Protein AF-A0AAV9E358-F1 (afdb_monomer)

Structure (mmCIF, N/CA/C/O backbone):
data_AF-A0AAV9E358-F1
#
_entry.id   AF-A0AAV9E358-F1
#
loop_
_atom_site.group_PDB
_atom_site.id
_atom_site.type_symbol
_atom_site.label_atom_id
_atom_site.label_alt_id
_atom_site.label_comp_id
_atom_site.label_asym_id
_atom_site.label_entity_id
_atom_site.label_seq_id
_atom_site.pdbx_PDB_ins_code
_atom_site.Cartn_x
_atom_site.Cartn_y
_atom_site.Cartn_z
_atom_site.occupancy
_atom_site.B_iso_or_equiv
_atom_site.auth_seq_id
_atom_site.auth_comp_id
_atom_site.auth_asym_id
_atom_site.auth_atom_id
_atom_site.pdbx_PDB_model_num
ATOM 1 N N . MET A 1 1 ? -5.699 19.821 3.087 1.00 72.62 1 MET A N 1
ATOM 2 C CA . MET A 1 1 ? -7.043 19.218 2.924 1.00 72.62 1 MET A CA 1
ATOM 3 C C . MET A 1 1 ? -7.556 18.844 4.309 1.00 72.62 1 MET A C 1
ATOM 5 O O . MET A 1 1 ? -6.777 18.265 5.050 1.00 72.62 1 MET A O 1
ATOM 9 N N . LYS A 1 2 ? -8.796 19.195 4.679 1.00 81.06 2 LYS A N 1
ATOM 10 C CA . LYS A 1 2 ? -9.421 18.759 5.945 1.00 81.06 2 LYS A CA 1
ATOM 11 C C . LYS A 1 2 ? -10.565 17.791 5.646 1.00 81.06 2 LYS A C 1
ATOM 13 O O . LYS A 1 2 ? -11.365 18.058 4.748 1.00 81.06 2 LYS A O 1
ATOM 18 N N . ILE A 1 3 ? -10.646 16.688 6.383 1.00 85.06 3 ILE A N 1
ATOM 19 C CA . ILE A 1 3 ? -11.667 15.649 6.197 1.00 85.06 3 ILE A CA 1
ATOM 20 C C . ILE A 1 3 ? -12.899 16.015 7.028 1.00 85.06 3 ILE A C 1
ATOM 22 O O . ILE A 1 3 ? -12.817 16.168 8.241 1.00 85.06 3 ILE A O 1
ATOM 26 N N . LYS A 1 4 ? -14.061 16.181 6.388 1.00 86.94 4 LYS A N 1
ATOM 27 C CA . LYS A 1 4 ? -15.290 16.610 7.086 1.00 86.94 4 LYS A CA 1
ATOM 28 C C . LYS A 1 4 ? -15.835 15.547 8.042 1.00 86.94 4 LYS A C 1
ATOM 30 O O . LYS A 1 4 ? -16.234 15.874 9.155 1.00 86.94 4 LYS A O 1
ATOM 35 N N . LYS A 1 5 ? -15.864 14.291 7.597 1.00 85.81 5 LYS A N 1
ATOM 36 C CA . LYS A 1 5 ? -16.322 13.132 8.367 1.00 85.81 5 LYS A CA 1
ATOM 37 C C . LYS A 1 5 ? -15.406 11.943 8.049 1.00 85.81 5 LYS A C 1
ATOM 39 O O . LYS A 1 5 ? -15.194 11.694 6.861 1.00 85.81 5 LYS A O 1
ATOM 44 N N . PRO A 1 6 ? -14.869 11.239 9.056 1.00 86.31 6 PRO A N 1
ATOM 45 C CA . PRO A 1 6 ? -14.093 10.023 8.831 1.00 86.31 6 PRO A CA 1
ATOM 46 C C . PRO A 1 6 ? -14.996 8.901 8.275 1.00 86.31 6 PRO A C 1
ATOM 48 O O . PRO A 1 6 ? -16.120 8.736 8.765 1.00 86.31 6 PRO A O 1
ATOM 51 N N . PRO A 1 7 ? -14.572 8.167 7.232 1.00 90.44 7 PRO A N 1
ATOM 52 C CA . PRO A 1 7 ? -15.297 6.992 6.750 1.00 90.44 7 PRO A CA 1
ATOM 53 C C . PRO A 1 7 ? -15.127 5.793 7.698 1.00 90.44 7 PRO A C 1
ATOM 55 O O . PRO A 1 7 ? -14.148 5.716 8.428 1.00 90.44 7 PRO A O 1
ATOM 58 N N . HIS A 1 8 ? -16.050 4.825 7.657 1.00 90.44 8 HIS A N 1
ATOM 59 C CA . HIS A 1 8 ? -15.874 3.558 8.384 1.00 90.44 8 HIS A CA 1
ATOM 60 C C . HIS A 1 8 ? -14.736 2.729 7.775 1.00 90.44 8 HIS A C 1
ATOM 62 O O . HIS A 1 8 ? -13.903 2.201 8.505 1.00 90.44 8 HIS A O 1
ATOM 68 N N . ILE A 1 9 ? -14.685 2.647 6.444 1.00 92.75 9 ILE A N 1
ATOM 69 C CA . ILE A 1 9 ? -13.584 2.028 5.709 1.00 92.75 9 ILE A CA 1
ATOM 70 C C . ILE A 1 9 ? -12.806 3.135 5.009 1.00 92.75 9 ILE A C 1
ATOM 72 O O . ILE A 1 9 ? -13.326 3.823 4.127 1.00 92.75 9 ILE A O 1
ATOM 76 N N . LEU A 1 10 ? -11.557 3.322 5.416 1.00 93.00 10 LEU A N 1
ATOM 77 C CA . LEU A 1 10 ? -10.622 4.219 4.764 1.00 93.00 10 LEU A CA 1
ATOM 78 C C . LEU A 1 10 ? -9.888 3.455 3.660 1.00 93.00 10 LEU A C 1
ATOM 80 O O . LEU A 1 10 ? -9.158 2.502 3.923 1.00 93.00 10 LEU A O 1
ATOM 84 N N . VAL A 1 11 ? -10.073 3.909 2.421 1.00 95.38 11 VAL A N 1
ATOM 85 C CA . VAL A 1 11 ? -9.373 3.383 1.246 1.00 95.38 11 VAL A CA 1
ATOM 86 C C . VAL A 1 11 ? -8.270 4.359 0.855 1.00 95.38 11 VAL A C 1
ATOM 88 O O . VAL A 1 11 ? -8.541 5.525 0.561 1.00 95.38 11 VAL A O 1
ATOM 91 N N . ILE A 1 12 ? -7.023 3.892 0.843 1.00 94.62 12 ILE A N 1
ATOM 92 C CA . ILE A 1 12 ? -5.855 4.692 0.463 1.00 94.62 12 ILE A CA 1
ATOM 93 C C . ILE A 1 12 ? -5.314 4.164 -0.860 1.00 94.62 12 ILE A C 1
ATOM 95 O O . ILE A 1 12 ? -4.813 3.043 -0.946 1.00 94.62 12 ILE A O 1
ATOM 99 N N . HIS A 1 13 ? -5.389 5.000 -1.894 1.00 95.69 13 HIS A N 1
ATOM 100 C CA . HIS A 1 13 ? -4.805 4.719 -3.200 1.00 95.69 13 HIS A CA 1
ATOM 101 C C . HIS A 1 13 ? -3.395 5.300 -3.294 1.00 95.69 13 HIS A C 1
ATOM 103 O O . HIS A 1 13 ? -3.200 6.516 -3.228 1.00 95.69 13 HIS A O 1
ATOM 109 N N . LEU A 1 14 ? -2.401 4.435 -3.480 1.00 94.31 14 LEU A N 1
ATOM 110 C CA . LEU A 1 14 ? -1.025 4.858 -3.699 1.00 94.31 14 LEU A CA 1
ATOM 111 C C . LEU A 1 14 ? -0.823 5.157 -5.187 1.00 94.31 14 LEU A C 1
ATOM 113 O O . LEU A 1 14 ? -0.820 4.254 -6.027 1.00 94.31 14 LEU A O 1
ATOM 117 N N . LYS A 1 15 ? -0.615 6.436 -5.532 1.00 93.69 15 LYS A N 1
ATOM 118 C CA . LYS A 1 15 ? -0.380 6.874 -6.918 1.00 93.69 15 LYS A CA 1
ATOM 119 C C . LYS A 1 15 ? 1.003 6.432 -7.411 1.00 93.69 15 LYS A C 1
ATOM 121 O O . LYS A 1 15 ? 1.944 7.217 -7.482 1.00 93.69 15 LYS A O 1
ATOM 126 N N . ARG A 1 16 ? 1.116 5.156 -7.778 1.00 92.00 16 ARG A N 1
ATOM 127 C CA . ARG A 1 16 ? 2.359 4.500 -8.212 1.00 92.00 16 ARG A CA 1
ATOM 128 C C . ARG A 1 16 ? 2.597 4.535 -9.721 1.00 92.00 16 ARG A C 1
ATOM 130 O O . ARG A 1 16 ? 3.325 3.703 -10.243 1.00 92.00 16 ARG A O 1
ATOM 137 N N . PHE A 1 17 ? 2.017 5.491 -10.435 1.00 92.62 17 PHE A N 1
ATOM 138 C CA . PHE A 1 17 ? 2.265 5.672 -11.863 1.00 92.62 17 PHE A CA 1
ATOM 139 C C . PHE A 1 17 ? 2.590 7.130 -12.140 1.00 92.62 17 PHE A C 1
ATOM 141 O O . PHE A 1 17 ? 1.895 8.037 -11.672 1.00 92.62 17 PHE A O 1
ATOM 148 N N . LYS A 1 18 ? 3.651 7.351 -12.913 1.00 94.06 18 LYS A N 1
ATOM 149 C CA . LYS A 1 18 ? 4.069 8.678 -13.356 1.00 94.06 18 LYS A CA 1
ATOM 150 C C . LYS A 1 18 ? 4.443 8.621 -14.827 1.00 94.06 18 LYS A C 1
ATOM 152 O O . LYS A 1 18 ? 5.095 7.676 -15.265 1.00 94.06 18 LYS A O 1
ATOM 157 N N . TYR A 1 19 ? 4.022 9.630 -15.577 1.00 95.06 19 TYR A N 1
ATOM 158 C CA . TYR A 1 19 ? 4.478 9.816 -16.945 1.00 95.06 19 TYR A CA 1
ATOM 159 C C . TYR A 1 19 ? 5.921 10.329 -16.935 1.00 95.06 19 TYR A C 1
ATOM 161 O O . TYR A 1 19 ? 6.229 11.284 -16.220 1.00 95.06 19 TYR A O 1
ATOM 169 N N . ILE A 1 20 ? 6.807 9.673 -17.681 1.00 93.94 20 ILE A N 1
ATOM 170 C CA . ILE A 1 20 ? 8.209 10.063 -17.827 1.00 93.94 20 ILE A CA 1
ATOM 171 C C . ILE A 1 20 ? 8.374 10.652 -19.222 1.00 93.94 20 ILE A C 1
ATOM 173 O O . ILE A 1 20 ? 8.443 9.911 -20.202 1.00 93.94 20 ILE A O 1
ATOM 177 N N . GLU A 1 21 ? 8.434 11.980 -19.303 1.00 96.12 21 GLU A N 1
ATOM 178 C CA . GLU A 1 21 ? 8.476 12.710 -20.576 1.00 96.12 21 GLU A CA 1
ATOM 179 C C . GLU A 1 21 ? 9.668 12.299 -21.443 1.00 96.12 21 GLU A C 1
ATOM 181 O O . GLU A 1 21 ? 9.486 12.016 -22.623 1.00 96.12 21 GLU A O 1
ATOM 186 N N . GLN A 1 22 ? 10.860 12.144 -20.851 1.00 96.12 22 GLN A N 1
ATOM 187 C CA . GLN A 1 22 ? 12.074 11.743 -21.581 1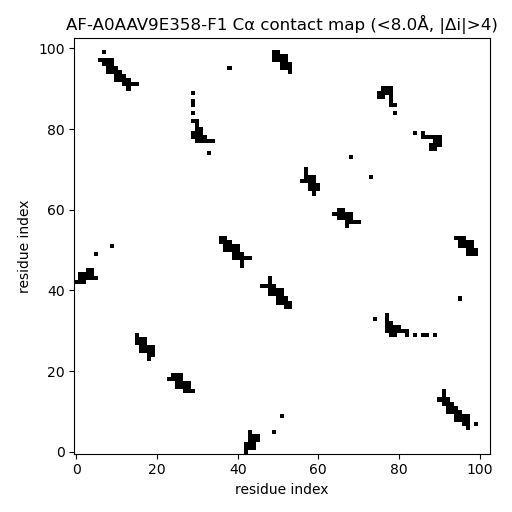.00 96.12 22 GLN A CA 1
ATOM 188 C C . GLN A 1 22 ? 11.956 10.365 -22.250 1.00 96.12 22 GLN A C 1
ATOM 190 O O . GLN A 1 22 ? 12.669 10.080 -23.205 1.00 96.12 22 GLN A O 1
ATOM 195 N N . LEU A 1 23 ? 11.075 9.500 -21.737 1.00 94.00 23 LEU A N 1
ATOM 196 C CA . LEU A 1 23 ? 10.830 8.159 -22.268 1.00 94.00 23 LEU A CA 1
ATOM 197 C C . LEU A 1 23 ? 9.504 8.065 -23.037 1.00 94.00 23 LEU A C 1
ATOM 199 O O . LEU A 1 23 ? 9.175 6.986 -23.523 1.00 94.00 23 LEU A O 1
ATOM 203 N N . SER A 1 24 ? 8.728 9.154 -23.089 1.00 95.88 24 SER A N 1
ATOM 204 C CA . SER A 1 24 ? 7.386 9.222 -23.673 1.00 95.88 24 SER A CA 1
ATOM 205 C C . SER A 1 24 ? 6.452 8.078 -23.234 1.00 95.88 24 SER A C 1
ATOM 207 O O . SER A 1 24 ? 5.730 7.487 -24.036 1.00 95.88 24 SER A O 1
ATOM 209 N N . ARG A 1 25 ? 6.503 7.691 -21.949 1.00 95.50 25 ARG A N 1
ATOM 210 C CA . ARG A 1 25 ? 5.690 6.583 -21.412 1.00 95.50 25 ARG A CA 1
ATOM 211 C C . ARG A 1 25 ? 5.396 6.711 -19.923 1.00 95.50 25 ARG A C 1
ATOM 213 O O . ARG A 1 25 ? 6.152 7.329 -19.173 1.00 95.50 25 ARG A O 1
ATOM 220 N N . TYR A 1 26 ? 4.335 6.046 -19.470 1.00 94.00 26 TYR A N 1
ATOM 221 C CA . TYR A 1 26 ? 4.101 5.826 -18.043 1.00 94.00 26 TYR A CA 1
ATOM 222 C C . TYR A 1 26 ? 5.083 4.795 -17.481 1.00 94.00 26 TYR A C 1
ATOM 224 O O . TYR A 1 26 ? 5.349 3.762 -18.094 1.00 94.00 26 TYR A O 1
ATOM 232 N N . LYS A 1 27 ? 5.605 5.074 -16.285 1.00 90.75 27 LYS A N 1
ATOM 233 C CA . LYS A 1 27 ? 6.450 4.167 -15.509 1.00 90.75 27 LYS A CA 1
ATOM 234 C C . LYS A 1 27 ? 5.784 3.878 -14.163 1.00 90.75 27 LYS A C 1
ATOM 236 O O . LYS A 1 27 ? 5.280 4.792 -13.501 1.00 90.75 27 LYS A O 1
ATOM 241 N N . LYS A 1 28 ? 5.803 2.605 -13.761 1.00 89.94 28 LYS A N 1
ATOM 242 C CA . LYS A 1 28 ? 5.435 2.175 -12.407 1.00 89.94 28 LYS A CA 1
ATOM 243 C C . LYS A 1 28 ? 6.486 2.675 -11.411 1.00 89.94 28 LYS A C 1
ATOM 245 O O . LYS A 1 28 ? 7.685 2.550 -11.649 1.00 89.94 28 LYS A O 1
ATOM 250 N N . LEU A 1 29 ? 6.031 3.253 -10.308 1.00 89.44 29 LEU A N 1
ATOM 251 C CA . LEU A 1 29 ? 6.859 3.754 -9.219 1.00 89.44 29 LEU A CA 1
ATOM 252 C C . LEU A 1 29 ? 7.016 2.662 -8.158 1.00 89.44 29 LEU A C 1
ATOM 254 O O . LEU A 1 29 ? 6.062 2.325 -7.448 1.00 89.44 29 LEU A O 1
ATOM 258 N N . SER A 1 30 ? 8.231 2.138 -8.041 1.00 88.75 30 SER A N 1
ATOM 259 C CA . SER A 1 30 ? 8.600 1.063 -7.114 1.00 88.75 30 SER A CA 1
ATOM 260 C C . SER A 1 30 ? 9.063 1.547 -5.739 1.00 88.75 30 SER A C 1
ATOM 262 O O . SER A 1 30 ? 9.579 0.761 -4.952 1.00 88.75 30 SER A O 1
ATOM 264 N N . TYR A 1 31 ? 8.872 2.833 -5.426 1.00 88.56 31 TYR A N 1
ATOM 265 C CA . TYR A 1 31 ? 9.346 3.424 -4.175 1.00 88.56 31 TYR A CA 1
ATOM 266 C C . TYR A 1 31 ? 8.793 2.709 -2.947 1.00 88.56 31 TYR A C 1
ATOM 268 O O . TYR A 1 31 ? 7.608 2.360 -2.893 1.00 88.56 31 TYR A O 1
ATOM 276 N N . ARG A 1 32 ? 9.645 2.559 -1.936 1.00 90.50 32 ARG A N 1
ATOM 277 C CA . ARG A 1 32 ? 9.248 2.007 -0.649 1.00 90.50 32 ARG A CA 1
ATOM 278 C C . ARG A 1 32 ? 8.243 2.929 0.045 1.00 90.50 32 ARG A C 1
ATOM 280 O O . ARG A 1 32 ? 8.557 4.076 0.350 1.00 90.50 32 ARG A O 1
ATOM 287 N N . VAL A 1 33 ? 7.053 2.409 0.320 1.00 92.56 33 VAL A N 1
ATOM 288 C CA . VAL A 1 33 ? 6.026 3.049 1.148 1.00 92.56 33 VAL A CA 1
ATOM 289 C C . VAL A 1 33 ? 5.620 2.045 2.210 1.00 92.56 33 VAL A C 1
ATOM 291 O O . VAL A 1 33 ? 5.073 0.991 1.896 1.00 92.56 33 VAL A O 1
ATOM 294 N N . VAL A 1 34 ? 5.918 2.375 3.462 1.00 93.00 34 VAL A N 1
ATOM 295 C CA . VAL A 1 34 ? 5.508 1.576 4.616 1.00 93.00 34 VAL A CA 1
ATOM 296 C C . VAL A 1 34 ? 4.069 1.933 4.954 1.00 93.00 34 VAL A C 1
ATOM 298 O O . VAL A 1 34 ? 3.728 3.114 5.023 1.00 93.00 34 VAL A O 1
ATOM 301 N N . PHE A 1 35 ? 3.238 0.922 5.178 1.00 92.12 35 PHE A N 1
ATOM 302 C CA . PHE A 1 35 ? 1.872 1.102 5.651 1.00 92.12 35 PHE A CA 1
ATOM 303 C C . PHE A 1 35 ? 1.730 0.491 7.054 1.00 92.12 35 PHE A C 1
ATOM 305 O O . PHE A 1 35 ? 1.985 -0.703 7.219 1.00 92.12 35 PHE A O 1
ATOM 312 N N . PR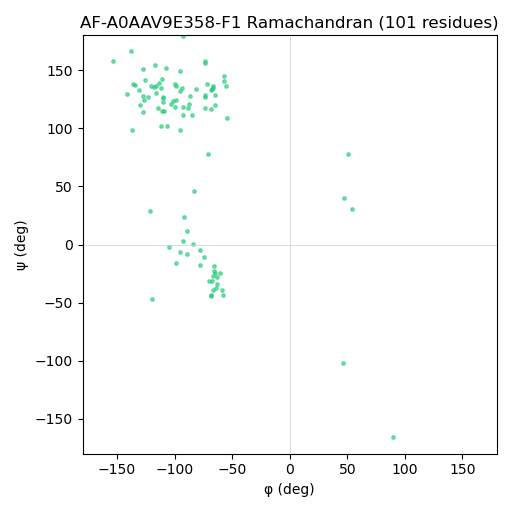O A 1 36 ? 1.407 1.300 8.083 1.00 92.56 36 PRO A N 1
ATOM 313 C CA . PRO A 1 36 ? 1.340 0.832 9.464 1.00 92.56 36 PRO A CA 1
ATOM 314 C C . PRO A 1 36 ? 0.097 -0.033 9.699 1.00 92.56 36 PRO A C 1
ATOM 316 O O . PRO A 1 36 ? -0.900 0.113 8.995 1.00 92.56 36 PRO A O 1
ATOM 319 N N . LEU A 1 37 ? 0.136 -0.908 10.704 1.00 89.75 37 LEU A N 1
ATOM 320 C CA . LEU A 1 37 ? -1.030 -1.703 11.117 1.00 89.75 37 LEU A CA 1
ATOM 321 C C . LEU A 1 37 ? -2.165 -0.830 11.655 1.00 89.75 37 LEU A C 1
ATOM 323 O O . LEU A 1 37 ? -3.331 -1.098 11.378 1.00 89.75 37 LEU A O 1
ATOM 327 N N . GLU A 1 38 ? -1.794 0.221 12.381 1.00 91.00 38 GLU A N 1
ATOM 328 C CA . GLU A 1 38 ? -2.696 1.199 12.973 1.00 91.00 38 GLU A CA 1
ATOM 329 C C . GLU A 1 38 ? -2.442 2.575 12.361 1.00 91.00 38 GLU A C 1
ATOM 331 O O . GLU A 1 38 ? -1.297 3.001 12.186 1.00 91.00 38 GLU A O 1
ATOM 336 N N . LEU A 1 39 ? -3.516 3.290 12.038 1.00 91.88 39 LEU A N 1
ATOM 337 C CA . LEU A 1 39 ? -3.450 4.605 11.417 1.00 91.88 39 LEU A CA 1
ATOM 338 C C . LEU A 1 39 ? -4.272 5.610 12.223 1.00 91.88 39 LEU A C 1
ATOM 340 O O . LEU A 1 39 ? -5.475 5.432 12.417 1.00 91.88 39 LEU A O 1
ATOM 344 N N . LYS A 1 40 ? -3.627 6.702 12.641 1.00 90.06 40 LYS A N 1
ATOM 345 C CA . LYS A 1 40 ? -4.284 7.832 13.308 1.00 90.06 40 LYS A CA 1
ATOM 346 C C . LYS A 1 40 ? -4.558 8.948 12.313 1.00 90.06 40 LYS A C 1
ATOM 348 O O . LYS A 1 40 ? -3.645 9.445 11.652 1.00 90.06 40 LYS A O 1
ATOM 353 N N . LEU A 1 41 ? -5.820 9.351 12.217 1.00 87.69 41 LEU A N 1
ATOM 354 C CA . LEU A 1 41 ? -6.275 10.424 11.344 1.00 87.69 41 LEU A CA 1
ATOM 355 C C . LEU A 1 41 ? -6.725 11.630 12.179 1.00 87.69 41 LEU A C 1
ATOM 357 O O . LEU A 1 41 ? -7.844 11.644 12.686 1.00 87.69 41 LEU A O 1
ATOM 361 N N . SER A 1 42 ? -5.867 12.649 12.263 1.00 83.38 42 SER A N 1
ATOM 362 C CA . SER A 1 42 ? -6.081 13.861 13.076 1.00 83.38 42 SER A CA 1
ATOM 363 C C . SER A 1 42 ? -6.600 15.076 12.294 1.00 83.38 42 SER A C 1
ATOM 365 O O . SER A 1 42 ? -7.135 16.020 12.858 1.00 83.38 42 SER A O 1
ATOM 367 N N . ASN A 1 43 ? -6.520 15.069 10.958 1.00 80.62 43 ASN A N 1
ATOM 368 C CA . ASN A 1 43 ? -6.939 16.202 10.116 1.00 80.62 43 ASN A CA 1
ATOM 369 C C . ASN A 1 43 ? -8.457 16.226 9.822 1.00 80.62 43 ASN A C 1
ATOM 371 O O . ASN A 1 43 ? -8.874 16.414 8.667 1.00 80.62 43 ASN A O 1
ATOM 375 N N . THR A 1 44 ? -9.296 16.031 10.844 1.00 81.25 44 THR A N 1
ATOM 376 C CA . THR A 1 44 ? -10.761 16.087 10.713 1.00 81.25 44 THR A CA 1
ATOM 377 C C . THR A 1 44 ? -11.317 17.470 11.080 1.00 81.25 44 THR A C 1
ATOM 379 O O . THR A 1 44 ? -10.762 18.199 11.893 1.00 81.25 44 THR A O 1
ATOM 382 N N . VAL A 1 45 ? -12.424 17.887 10.456 1.00 76.12 45 VAL A N 1
ATOM 383 C CA . VAL A 1 45 ? -13.036 19.216 10.693 1.00 76.12 45 VAL A CA 1
ATOM 384 C C . VAL A 1 45 ? -13.560 19.371 12.124 1.00 76.12 45 VAL A C 1
ATOM 386 O O . VAL A 1 45 ? -13.665 20.493 12.607 1.00 76.12 45 VAL A O 1
ATOM 389 N N . LYS A 1 46 ? -13.882 18.259 12.792 1.00 74.12 46 LYS A N 1
ATOM 390 C CA . LYS A 1 46 ? -14.383 18.240 14.170 1.00 74.12 46 LYS A CA 1
ATOM 391 C C . LYS A 1 46 ? -13.280 18.076 15.219 1.00 74.12 46 LYS A C 1
ATOM 393 O O . LYS A 1 46 ? -13.622 17.974 16.388 1.00 74.12 46 LYS A O 1
ATOM 398 N N . ASP A 1 47 ? -12.013 18.036 14.800 1.00 71.06 47 ASP A N 1
ATOM 399 C CA . ASP A 1 47 ? -10.855 17.816 15.680 1.00 71.06 47 ASP A CA 1
ATOM 400 C C . ASP A 1 47 ? -10.980 16.532 16.524 1.00 71.06 47 ASP A C 1
ATOM 402 O O . ASP A 1 47 ? -10.520 16.442 17.656 1.00 71.06 47 ASP A O 1
ATOM 406 N N . VAL A 1 48 ? -11.673 15.532 15.967 1.00 74.94 48 VAL A N 1
ATOM 407 C CA . VAL A 1 48 ? -11.818 14.207 16.571 1.00 74.94 48 VAL A CA 1
ATOM 408 C C . VAL A 1 48 ? -10.827 13.288 15.882 1.00 74.94 48 VAL A C 1
ATOM 410 O O . VAL A 1 48 ? -10.931 13.059 14.667 1.00 74.94 48 VAL A O 1
ATOM 413 N N . ASP A 1 49 ? -9.893 12.755 16.660 1.00 79.94 49 ASP A N 1
ATOM 414 C CA . ASP A 1 49 ? -8.975 11.729 16.194 1.00 79.94 49 ASP A CA 1
ATOM 415 C C . ASP A 1 49 ? -9.754 10.460 15.850 1.00 79.94 49 ASP A C 1
ATOM 417 O O . ASP A 1 49 ? -10.584 9.972 16.617 1.00 79.94 49 ASP A O 1
ATOM 421 N N . SER A 1 50 ? -9.519 9.941 14.647 1.00 84.62 50 SER A N 1
ATOM 422 C CA . SER A 1 50 ? -10.071 8.658 14.215 1.00 84.62 50 SER A CA 1
ATOM 423 C C . SER A 1 50 ? -8.949 7.644 14.109 1.00 84.62 50 SER A C 1
ATOM 425 O O . SER A 1 50 ? -7.963 7.879 13.408 1.00 84.62 50 SER A O 1
ATOM 427 N N . GLU A 1 51 ? -9.118 6.517 14.786 1.00 90.31 51 GLU A N 1
ATOM 428 C CA . GLU A 1 51 ? -8.181 5.404 1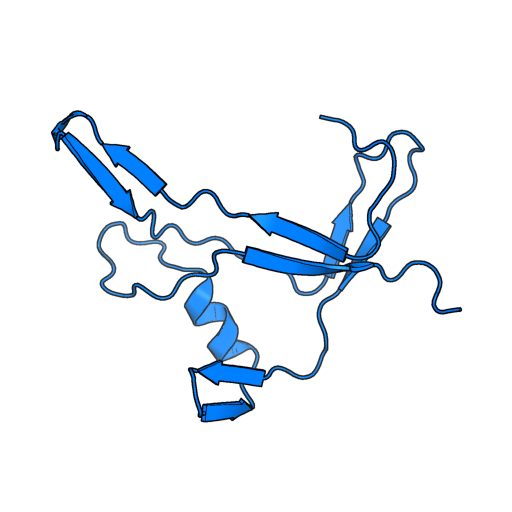4.727 1.00 90.31 51 GLU A CA 1
ATOM 429 C C . GLU A 1 51 ? -8.707 4.339 13.770 1.00 90.31 51 GLU A C 1
ATOM 431 O O . GLU A 1 51 ? -9.905 4.034 13.740 1.00 90.31 51 GLU A O 1
ATOM 436 N N . TYR A 1 52 ? -7.798 3.793 12.971 1.00 90.94 52 TYR A N 1
ATOM 437 C CA . TYR A 1 52 ? -8.069 2.691 12.069 1.00 90.94 52 TYR A CA 1
ATOM 438 C C . TYR A 1 52 ? -7.063 1.574 12.287 1.00 90.94 52 TYR A C 1
ATOM 440 O O . TYR A 1 52 ? -5.912 1.841 12.630 1.00 90.94 52 TYR A O 1
ATOM 448 N N . SER A 1 53 ? -7.479 0.342 12.024 1.00 91.25 53 SER A N 1
ATOM 449 C CA . SER A 1 53 ? -6.617 -0.829 12.099 1.00 91.25 53 SER A CA 1
ATOM 450 C C . SER A 1 53 ? -6.862 -1.781 10.931 1.00 91.25 53 SER A C 1
ATOM 452 O O . SER A 1 53 ? -7.838 -1.660 10.184 1.00 91.25 53 SER A O 1
ATOM 454 N N . THR A 1 54 ? -5.936 -2.715 10.764 1.00 86.69 54 THR A N 1
ATOM 455 C CA . THR A 1 54 ? -6.063 -3.857 9.858 1.00 86.69 54 THR A CA 1
ATOM 456 C C . THR A 1 54 ? -6.270 -5.134 10.679 1.00 86.69 54 THR A C 1
ATOM 458 O O . THR A 1 54 ? -5.814 -5.202 11.823 1.00 86.69 54 THR A O 1
ATOM 461 N N . PRO A 1 55 ? -6.958 -6.156 10.139 1.00 83.69 55 PRO A N 1
ATOM 462 C CA . PRO A 1 55 ? -7.158 -7.415 10.849 1.00 83.69 55 PRO A CA 1
ATOM 463 C C . PRO A 1 55 ? -5.838 -8.076 11.266 1.00 83.69 55 PRO A C 1
ATOM 465 O O . PRO A 1 55 ? -4.848 -8.040 10.535 1.00 83.69 55 PRO A O 1
ATOM 468 N N . SER A 1 56 ? -5.839 -8.728 12.432 1.00 79.81 56 SER A N 1
ATOM 469 C CA . SER A 1 56 ? -4.651 -9.393 12.985 1.00 79.81 56 SER A CA 1
ATOM 470 C C . SER A 1 56 ? -4.249 -10.654 12.209 1.00 79.81 56 SER A C 1
ATOM 472 O O . SER A 1 56 ? -3.066 -10.975 12.131 1.00 79.81 56 SER A O 1
ATOM 474 N N . SER A 1 57 ? -5.215 -11.376 11.631 1.00 83.56 57 SER A N 1
ATOM 475 C CA . SER A 1 57 ? -4.965 -12.529 10.759 1.00 83.56 57 SER A CA 1
ATOM 476 C C . SER A 1 57 ? -4.770 -12.073 9.316 1.00 83.56 57 SER A C 1
ATOM 478 O O . SER A 1 57 ? -5.635 -11.383 8.770 1.00 83.56 57 SER A O 1
ATOM 480 N N . ARG A 1 58 ? -3.670 -12.491 8.681 1.00 87.38 58 ARG A N 1
ATOM 481 C CA . ARG A 1 58 ? -3.339 -12.114 7.305 1.00 87.38 58 ARG A CA 1
ATOM 482 C C . ARG A 1 58 ? -3.464 -13.304 6.366 1.00 87.38 58 ARG A C 1
ATOM 484 O O . ARG A 1 58 ? -2.873 -14.356 6.593 1.00 87.38 58 ARG A O 1
ATOM 491 N N . LEU A 1 59 ? -4.230 -13.086 5.307 1.00 92.62 59 LEU A N 1
ATOM 492 C CA . LEU A 1 59 ? -4.424 -14.023 4.214 1.00 92.62 59 LEU A CA 1
ATOM 493 C C . LEU A 1 59 ? -3.915 -13.377 2.929 1.00 92.62 59 LEU A C 1
ATOM 495 O O . LEU A 1 59 ? -4.187 -12.201 2.674 1.00 92.62 59 LEU A O 1
ATOM 499 N N . PHE A 1 60 ? -3.182 -14.147 2.139 1.00 92.75 60 PHE A N 1
ATOM 500 C CA . PHE A 1 60 ? -2.807 -13.810 0.779 1.00 92.75 60 PHE A CA 1
ATOM 501 C C . PHE A 1 60 ? -3.724 -14.568 -0.172 1.00 92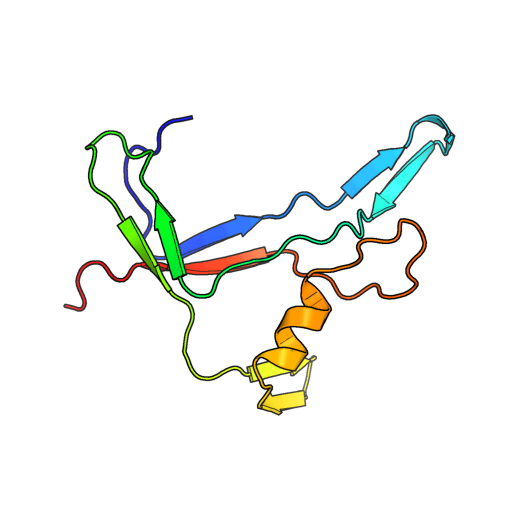.75 60 PHE A C 1
ATOM 503 O O . PHE A 1 60 ? -3.838 -15.788 -0.080 1.00 92.75 60 PHE A O 1
ATOM 510 N N . PHE A 1 61 ? -4.404 -13.822 -1.035 1.00 94.38 61 PHE A N 1
ATOM 511 C CA . PHE A 1 61 ? -5.303 -14.354 -2.050 1.00 94.38 61 PHE A CA 1
ATOM 512 C C . PHE A 1 61 ? -4.658 -14.127 -3.417 1.00 94.38 61 PHE A C 1
ATOM 514 O O . PHE A 1 61 ? -4.364 -12.978 -3.756 1.00 94.38 61 PHE A O 1
ATOM 521 N N . ASP A 1 62 ? -4.462 -15.201 -4.177 1.00 94.44 62 ASP A N 1
ATOM 522 C CA . ASP A 1 62 ? -3.943 -15.177 -5.547 1.00 94.44 62 ASP A CA 1
ATOM 523 C C . ASP A 1 62 ? -4.757 -16.136 -6.418 1.00 94.44 62 ASP A C 1
ATOM 525 O O . ASP A 1 62 ? -4.564 -17.353 -6.371 1.00 94.44 62 ASP A O 1
ATOM 529 N N . ASP A 1 63 ? -5.716 -15.573 -7.155 1.00 95.94 63 ASP A N 1
ATOM 530 C CA . ASP A 1 63 ? -6.749 -16.283 -7.910 1.00 95.94 63 ASP A CA 1
ATOM 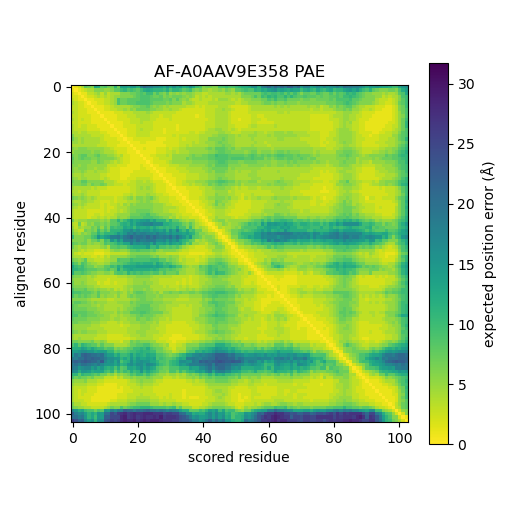531 C C . ASP A 1 63 ? -7.421 -17.402 -7.088 1.00 95.94 63 ASP A C 1
ATOM 533 O O . ASP A 1 63 ? -8.260 -17.128 -6.228 1.00 95.94 63 ASP A O 1
ATOM 537 N N . GLU A 1 64 ? -7.044 -18.659 -7.325 1.00 96.88 64 GLU A N 1
ATOM 538 C CA . GLU A 1 64 ? -7.608 -19.843 -6.661 1.00 96.88 64 GLU A CA 1
ATOM 539 C C . GLU A 1 64 ? -6.876 -20.225 -5.360 1.00 96.88 64 GLU A C 1
ATOM 541 O O . GLU A 1 64 ? -7.320 -21.110 -4.625 1.00 96.88 64 GLU A O 1
ATOM 546 N N . ASN A 1 65 ? -5.745 -19.582 -5.059 1.00 95.19 65 ASN A N 1
ATOM 547 C CA . ASN A 1 65 ? -4.903 -19.907 -3.913 1.00 95.19 65 ASN A CA 1
ATOM 548 C C . ASN A 1 65 ? -5.173 -18.962 -2.737 1.00 95.19 65 ASN A C 1
ATOM 550 O O . ASN A 1 65 ? -5.254 -17.741 -2.895 1.00 95.19 65 ASN A O 1
ATOM 554 N N . VAL A 1 66 ? -5.262 -19.537 -1.533 1.00 95.81 66 VAL A N 1
ATOM 555 C CA . VAL A 1 66 ? -5.373 -18.792 -0.274 1.00 95.81 66 VAL A CA 1
ATOM 556 C C . VAL A 1 66 ? -4.336 -19.314 0.706 1.00 95.81 66 VAL A C 1
ATOM 558 O O 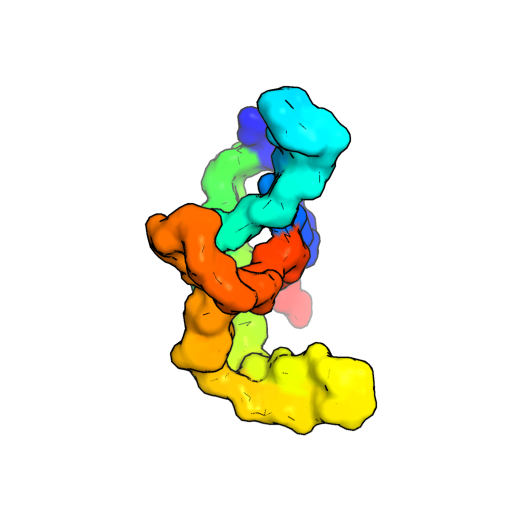. VAL A 1 66 ? -4.370 -20.483 1.092 1.00 95.81 66 VAL A O 1
ATOM 561 N N . GLU A 1 67 ? -3.438 -18.437 1.142 1.00 94.94 67 GLU A N 1
ATOM 562 C CA . GLU A 1 67 ? -2.353 -18.784 2.057 1.00 94.94 67 GLU A CA 1
ATOM 563 C C . GLU A 1 67 ? -2.353 -17.875 3.286 1.00 94.94 67 GLU A C 1
ATOM 565 O O . GLU A 1 67 ? -2.609 -16.673 3.209 1.00 94.94 67 GLU A O 1
ATOM 570 N N . MET A 1 68 ? -2.049 -18.451 4.449 1.00 93.50 68 MET A N 1
ATOM 571 C CA . MET A 1 68 ? -1.753 -17.669 5.647 1.00 93.50 68 MET A CA 1
ATOM 572 C C . MET A 1 68 ? -0.369 -17.048 5.487 1.00 93.50 68 MET A C 1
ATOM 574 O O . MET A 1 68 ? 0.604 -17.766 5.263 1.00 93.50 68 MET A O 1
ATOM 578 N N . ILE A 1 69 ? -0.272 -15.734 5.661 1.00 93.25 69 ILE A N 1
ATOM 579 C CA . ILE A 1 69 ? 1.009 -15.027 5.620 1.00 93.25 69 ILE A CA 1
ATOM 580 C C . ILE A 1 69 ? 1.321 -14.389 6.965 1.00 93.25 69 ILE A C 1
ATOM 582 O O . ILE A 1 69 ? 0.433 -14.059 7.754 1.00 93.25 69 ILE A O 1
ATOM 586 N N . ASP A 1 70 ? 2.605 -14.196 7.220 1.00 90.38 70 ASP A N 1
ATOM 587 C CA . ASP A 1 70 ? 3.086 -13.506 8.400 1.00 90.38 70 ASP A CA 1
ATOM 588 C C . ASP A 1 70 ? 3.295 -12.008 8.128 1.00 90.38 70 ASP A C 1
ATOM 590 O O . ASP A 1 70 ? 3.060 -11.473 7.039 1.00 90.38 70 ASP A O 1
ATOM 594 N N . GLU A 1 71 ? 3.732 -11.289 9.158 1.00 86.12 71 GLU A N 1
ATOM 595 C CA . GLU A 1 71 ? 4.040 -9.873 9.016 1.00 86.12 71 GLU A CA 1
ATO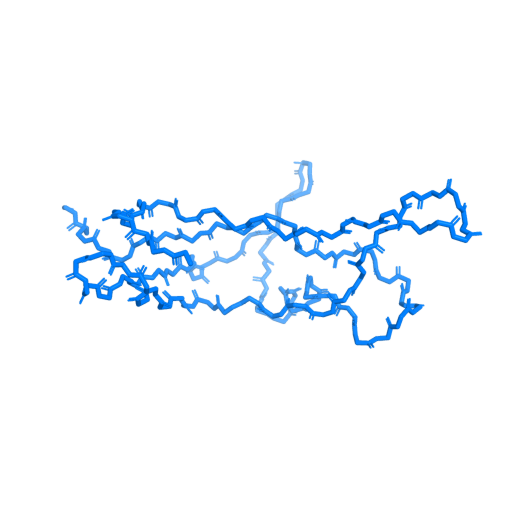M 596 C C . GLU A 1 71 ? 5.253 -9.602 8.130 1.00 86.12 71 GLU A C 1
ATOM 598 O O . GLU A 1 71 ? 5.266 -8.586 7.432 1.00 86.12 71 GLU A O 1
ATOM 603 N N . SER A 1 72 ? 6.240 -10.499 8.107 1.00 89.00 72 SER A N 1
ATOM 604 C CA . SER A 1 72 ? 7.432 -10.310 7.284 1.00 89.00 72 SER A CA 1
ATOM 605 C C . SER A 1 72 ? 7.105 -10.367 5.789 1.00 89.00 72 SER A C 1
ATOM 607 O O . SER A 1 72 ? 7.571 -9.508 5.033 1.00 89.00 72 SER A O 1
ATOM 609 N N . ALA A 1 73 ? 6.210 -11.270 5.376 1.00 89.38 73 ALA A N 1
ATOM 610 C CA . ALA A 1 73 ? 5.717 -11.351 4.008 1.00 89.38 73 ALA A CA 1
ATOM 611 C C . ALA A 1 73 ? 5.047 -10.042 3.568 1.00 89.38 73 ALA A C 1
ATOM 613 O O . ALA A 1 73 ? 5.284 -9.571 2.457 1.00 89.38 73 ALA A O 1
ATOM 614 N N . VAL A 1 74 ? 4.288 -9.379 4.449 1.00 89.12 74 VAL A N 1
ATOM 615 C CA . VAL A 1 74 ? 3.640 -8.100 4.111 1.00 89.12 74 VAL A CA 1
ATOM 616 C C . VAL A 1 74 ? 4.650 -6.991 3.807 1.00 89.12 74 VAL A C 1
ATOM 618 O O . VAL A 1 74 ? 4.420 -6.157 2.928 1.00 89.12 74 VAL A O 1
ATOM 621 N N . GLN A 1 75 ? 5.798 -6.994 4.486 1.00 89.38 75 GLN A N 1
ATOM 622 C CA . GLN A 1 75 ? 6.841 -5.987 4.278 1.00 89.38 75 GLN A CA 1
ATOM 623 C C . GLN A 1 75 ? 7.461 -6.064 2.878 1.00 89.38 75 GLN A C 1
ATOM 625 O O . GLN A 1 75 ? 7.970 -5.053 2.382 1.00 89.38 75 GLN A O 1
ATOM 630 N N . THR A 1 76 ? 7.378 -7.221 2.213 1.00 89.81 76 THR A N 1
ATOM 631 C CA . THR A 1 76 ? 7.841 -7.381 0.826 1.00 89.81 76 THR A CA 1
ATOM 632 C C . THR A 1 76 ? 7.048 -6.495 -0.145 1.00 89.81 76 THR A C 1
ATOM 634 O O . THR A 1 76 ? 7.622 -5.983 -1.108 1.00 89.81 76 THR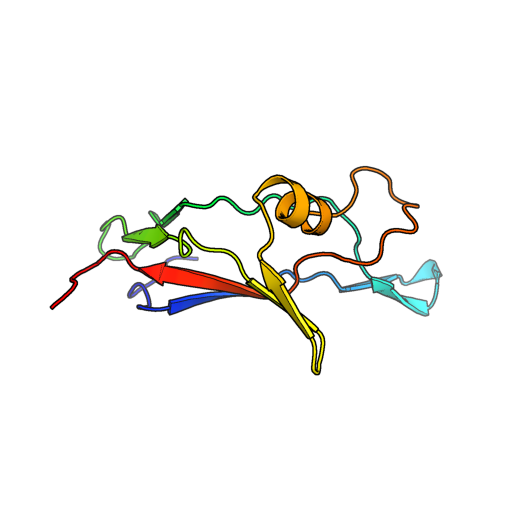 A O 1
ATOM 637 N N . PHE A 1 77 ? 5.787 -6.177 0.182 1.00 91.62 77 PHE A N 1
ATOM 638 C CA . PHE A 1 77 ? 4.916 -5.302 -0.609 1.00 91.62 77 PHE A CA 1
ATOM 639 C C . PHE A 1 77 ? 5.114 -3.803 -0.342 1.00 91.62 77 PHE A C 1
ATOM 641 O O . PHE A 1 77 ? 4.445 -2.969 -0.962 1.00 91.62 77 PHE A O 1
ATOM 648 N N . PHE A 1 78 ? 6.024 -3.398 0.550 1.00 92.75 78 PHE A N 1
ATOM 649 C CA . PHE A 1 78 ? 6.330 -1.971 0.729 1.00 92.75 78 PHE A CA 1
ATOM 650 C C . PHE A 1 78 ? 6.999 -1.376 -0.509 1.00 92.75 78 PHE A C 1
ATOM 652 O O . PHE A 1 78 ? 6.850 -0.182 -0.784 1.00 92.75 78 PHE A O 1
ATOM 659 N N . GLY A 1 79 ? 7.693 -2.211 -1.276 1.00 90.06 79 GLY A N 1
ATOM 660 C CA . GLY A 1 79 ? 8.518 -1.820 -2.402 1.00 90.06 79 GLY A CA 1
ATOM 661 C C . GLY A 1 79 ? 9.954 -1.523 -2.021 1.00 90.06 79 GLY A C 1
ATOM 662 O O . GLY A 1 79 ? 10.433 -1.897 -0.952 1.00 90.06 79 GLY A O 1
ATOM 663 N N . SER A 1 80 ? 10.670 -0.887 -2.937 1.00 85.50 80 SER A N 1
ATOM 664 C CA . SER A 1 80 ? 12.125 -0.842 -2.927 1.00 85.50 80 SER A CA 1
ATOM 665 C C . SER A 1 80 ? 12.670 0.547 -2.607 1.00 85.50 80 SER A C 1
ATOM 667 O O . SER A 1 80 ? 12.151 1.570 -3.056 1.00 85.50 80 SER A O 1
ATOM 669 N N . ALA A 1 81 ? 13.763 0.579 -1.842 1.00 80.44 81 ALA A N 1
ATOM 670 C CA . ALA A 1 81 ? 14.595 1.774 -1.689 1.00 80.44 81 ALA A CA 1
ATOM 671 C C . ALA A 1 81 ? 15.520 2.006 -2.903 1.00 80.44 81 ALA A C 1
ATOM 673 O O . ALA A 1 81 ? 16.026 3.106 -3.090 1.00 80.44 81 ALA A O 1
ATOM 674 N N . GLN A 1 82 ? 15.733 0.982 -3.733 1.00 77.25 82 GLN A N 1
ATOM 675 C CA . GLN A 1 82 ? 16.522 1.050 -4.963 1.00 77.25 82 GLN A CA 1
ATOM 676 C C . GLN A 1 82 ? 15.624 1.329 -6.176 1.00 77.25 82 GLN A C 1
ATOM 678 O O . GLN A 1 82 ? 14.601 0.663 -6.355 1.00 77.25 82 GLN A O 1
ATOM 683 N N . GLU A 1 83 ? 16.047 2.252 -7.045 1.00 61.78 83 GLU A N 1
ATOM 684 C CA . GLU A 1 83 ? 15.309 2.670 -8.252 1.00 61.78 83 GLU A CA 1
ATOM 685 C C . GLU A 1 83 ? 15.165 1.574 -9.327 1.00 61.78 83 GLU A C 1
ATOM 687 O O . GLU A 1 83 ? 14.290 1.677 -10.191 1.00 61.78 83 GLU A O 1
ATOM 692 N N . TYR A 1 84 ? 15.995 0.525 -9.260 1.00 62.53 84 TYR A N 1
ATOM 693 C CA . TYR A 1 84 ? 16.087 -0.562 -10.247 1.00 62.53 84 TYR A CA 1
ATOM 694 C C . TYR A 1 84 ? 15.817 -1.949 -9.650 1.00 62.53 84 TYR A C 1
ATOM 696 O O . TYR A 1 84 ? 16.345 -2.949 -10.128 1.00 62.53 84 TYR A O 1
ATOM 704 N N . SER A 1 85 ? 15.005 -2.031 -8.595 1.00 64.88 85 SER A N 1
ATOM 705 C CA . SER A 1 85 ? 14.576 -3.339 -8.096 1.00 64.88 85 SER A CA 1
ATOM 706 C C . SER A 1 85 ? 13.667 -4.034 -9.108 1.00 64.88 85 SER A C 1
ATOM 708 O O . SER A 1 85 ? 12.742 -3.425 -9.646 1.00 64.88 85 SER A O 1
ATOM 710 N N . SER A 1 86 ? 13.941 -5.317 -9.347 1.00 63.94 86 SER A N 1
ATOM 711 C CA . SER A 1 86 ? 13.101 -6.218 -10.139 1.00 63.94 86 SER A CA 1
ATOM 712 C C . SER A 1 86 ? 11.838 -6.657 -9.402 1.00 63.94 86 SER A C 1
ATOM 714 O O . SER A 1 86 ? 10.962 -7.243 -10.030 1.00 63.94 86 SER A O 1
ATOM 716 N N . ASN A 1 87 ? 11.728 -6.386 -8.095 1.00 67.50 87 ASN A N 1
ATOM 717 C CA . ASN A 1 87 ? 10.519 -6.696 -7.349 1.00 67.50 87 ASN A CA 1
ATOM 718 C C . ASN A 1 87 ? 9.397 -5.776 -7.843 1.00 67.50 87 ASN A C 1
ATOM 720 O O . ASN A 1 87 ? 9.492 -4.553 -7.734 1.00 67.50 87 ASN A O 1
ATOM 724 N N . THR A 1 88 ? 8.357 -6.368 -8.418 1.00 74.12 88 THR A N 1
ATOM 725 C CA . THR A 1 88 ? 7.187 -5.655 -8.931 1.00 74.12 88 THR A CA 1
ATOM 726 C C . THR A 1 88 ? 6.046 -5.596 -7.931 1.00 74.12 88 THR A C 1
ATOM 728 O O . THR A 1 88 ? 5.059 -4.899 -8.188 1.00 74.12 88 THR A O 1
ATOM 731 N N . ASP A 1 89 ? 6.167 -6.282 -6.804 1.00 82.88 89 ASP A N 1
ATOM 732 C CA . ASP A 1 89 ? 5.049 -6.576 -5.927 1.00 82.88 89 ASP A CA 1
ATOM 733 C C . ASP A 1 89 ? 5.018 -5.510 -4.847 1.00 82.88 89 ASP A C 1
ATOM 735 O O . ASP A 1 89 ? 5.816 -5.476 -3.912 1.00 82.88 89 ASP A O 1
ATOM 739 N N . HIS A 1 90 ? 4.153 -4.523 -5.061 1.00 89.62 90 HIS A N 1
ATOM 740 C CA . HIS A 1 90 ? 4.025 -3.360 -4.197 1.00 89.62 90 HIS A CA 1
ATOM 741 C C . HIS A 1 90 ? 2.554 -3.088 -3.936 1.00 89.62 90 HIS A C 1
ATOM 743 O O . HIS A 1 90 ? 1.753 -3.080 -4.874 1.00 89.62 90 HIS A O 1
ATOM 749 N N . GLY A 1 91 ? 2.217 -2.776 -2.687 1.00 91.75 91 GLY A N 1
ATOM 750 C CA . GLY A 1 91 ? 0.863 -2.405 -2.298 1.00 91.75 91 GLY A CA 1
ATOM 751 C C . GLY A 1 91 ? 0.357 -1.226 -3.129 1.00 91.75 91 GLY A C 1
ATOM 752 O O . GLY A 1 91 ? 1.088 -0.258 -3.363 1.00 91.75 91 GLY A O 1
ATOM 753 N N . TYR A 1 92 ? -0.888 -1.310 -3.591 1.00 93.81 92 TYR A N 1
ATOM 754 C CA . TYR A 1 92 ? -1.492 -0.316 -4.483 1.00 93.81 92 TYR A CA 1
ATOM 755 C C . TYR A 1 92 ? -2.726 0.344 -3.868 1.00 93.81 92 TYR A C 1
ATOM 757 O O . TYR A 1 92 ? -2.837 1.572 -3.863 1.00 93.81 92 TYR A O 1
ATOM 765 N N . ILE A 1 93 ? -3.619 -0.469 -3.308 1.00 95.25 93 ILE A N 1
ATOM 766 C CA . ILE A 1 93 ? -4.818 -0.033 -2.598 1.00 95.25 93 ILE A CA 1
ATOM 767 C C . ILE A 1 93 ? -4.754 -0.640 -1.203 1.00 95.25 93 ILE A C 1
ATOM 769 O O . ILE A 1 93 ? -4.551 -1.844 -1.062 1.00 95.25 93 ILE A O 1
ATOM 773 N N . LEU A 1 94 ? -4.893 0.205 -0.187 1.00 95.06 94 LEU A N 1
ATOM 774 C CA . LEU A 1 94 ? -4.906 -0.200 1.213 1.00 95.06 94 LEU A CA 1
ATOM 775 C C . LEU A 1 94 ? -6.292 0.053 1.793 1.00 95.06 94 LEU A C 1
ATOM 777 O O . LEU A 1 94 ? -6.886 1.103 1.533 1.00 95.06 94 LEU A O 1
ATOM 781 N N . PHE A 1 95 ? -6.768 -0.888 2.599 1.00 94.62 95 PHE A N 1
ATOM 782 C CA . PHE A 1 95 ? -8.037 -0.799 3.308 1.00 94.62 95 PHE A CA 1
ATOM 783 C C . PHE A 1 95 ? -7.767 -0.776 4.807 1.00 94.62 95 PHE A C 1
ATOM 785 O O . PHE A 1 95 ? -7.032 -1.613 5.324 1.00 94.62 95 PHE A O 1
ATOM 792 N N . TYR A 1 96 ? -8.373 0.191 5.479 1.00 94.50 96 TYR A N 1
ATOM 793 C CA . TYR A 1 96 ? -8.269 0.407 6.912 1.00 94.50 96 TYR A CA 1
ATOM 794 C C . TYR A 1 96 ? -9.672 0.496 7.491 1.00 94.50 96 TYR A C 1
ATOM 796 O O . TYR A 1 96 ? -10.494 1.280 7.011 1.00 94.50 96 TYR A O 1
ATOM 804 N N . GLU A 1 97 ? -9.953 -0.288 8.522 1.00 92.75 97 GLU A N 1
ATOM 805 C CA . GLU A 1 97 ? -11.240 -0.267 9.206 1.00 92.75 97 GLU A CA 1
ATOM 806 C C . GLU A 1 97 ? -11.162 0.646 10.428 1.00 92.75 97 GLU A C 1
ATOM 808 O O . GLU A 1 97 ? -10.215 0.577 11.208 1.00 92.75 97 GLU A O 1
ATOM 813 N N . SER A 1 98 ? -12.143 1.533 10.583 1.00 91.31 98 SER A N 1
ATOM 814 C CA . SER A 1 98 ? -12.238 2.404 11.749 1.00 91.31 98 SER A CA 1
ATOM 815 C C . SER A 1 98 ? -12.528 1.592 13.009 1.00 91.31 98 SER A C 1
ATOM 817 O O . SER A 1 98 ? -13.423 0.753 13.026 1.00 91.31 98 SER A O 1
ATOM 819 N N . LEU A 1 99 ? -11.824 1.911 14.095 1.00 85.75 99 LEU A N 1
ATOM 820 C CA . LEU A 1 99 ? -12.080 1.358 15.428 1.00 85.75 99 LEU A CA 1
ATOM 821 C C . LEU A 1 99 ? -13.297 2.014 16.119 1.00 85.75 99 LEU A C 1
ATOM 823 O O . LEU A 1 99 ? -13.690 1.609 17.213 1.00 85.75 99 LEU A O 1
ATOM 827 N N . GLY A 1 100 ? -13.894 3.035 15.491 1.00 71.56 100 GLY A N 1
ATOM 828 C CA . GLY A 1 100 ? -15.015 3.807 16.019 1.00 71.56 100 GLY A CA 1
ATOM 829 C C . GLY A 1 100 ? -16.343 3.048 15.993 1.00 71.56 100 GLY A C 1
ATOM 830 O O . GLY A 1 100 ? -16.865 2.733 14.929 1.00 71.56 100 GLY A O 1
ATOM 831 N N . SER A 1 101 ? -16.886 2.826 17.196 1.00 54.78 101 SER A N 1
ATOM 832 C CA . SER A 1 101 ? -18.175 2.196 17.525 1.00 54.78 101 SER A CA 1
ATOM 833 C C . SER A 1 101 ? -18.429 0.849 16.845 1.00 54.78 101 SER A C 1
ATOM 835 O O . SER A 1 101 ? -19.245 0.744 15.931 1.00 54.78 101 SER A O 1
ATOM 837 N N . LYS A 1 102 ? -17.796 -0.202 17.382 1.00 47.41 102 LYS A N 1
ATOM 838 C CA . LYS A 1 102 ? -18.428 -1.528 17.401 1.00 47.41 102 LYS A CA 1
ATOM 839 C C . LYS A 1 102 ? -19.790 -1.357 18.085 1.00 47.41 102 LYS A C 1
ATOM 841 O O . LYS A 1 102 ? -19.822 -1.014 19.267 1.00 47.41 102 LYS A O 1
ATOM 846 N N . SER A 1 103 ? -20.871 -1.455 17.314 1.00 41.09 103 SER A N 1
ATOM 847 C CA . SER A 1 103 ? -22.229 -1.523 17.864 1.00 41.09 103 SER A CA 1
ATOM 848 C C . SER A 1 103 ? -22.495 -2.885 18.486 1.00 41.09 103 SER A C 1
ATOM 850 O O . SER A 1 103 ? -21.795 -3.854 18.113 1.00 41.09 103 SER A O 1
#

Nearest PDB structures (foldseek):
  5jtv-assembly1_A  TM=8.223E-01  e=2.093E-03  Homo sapiens
  5jtv-assembly3_E  TM=8.399E-01  e=2.790E-03  Homo sapiens
  5kyc-assembly1_B  TM=7.939E-01  e=4.169E-03  Homo sapiens
  6vn5-assembly1_A  TM=7.427E-01  e=5.246E-03  Homo sapiens
  7xhh-assembly1_A  TM=7.882E-01  e=6.990E-03  Homo sapiens

Sequence (103 aa):
MKIKKPPHILVIHLKRFKYIEQLSRYKKLSYRVVFPLELKLSNTVKDVDSEYSTPSSRLFFDDENVEMIDESAVQTFFGSAQEYSSNTDHGYILFYESLGSKS

Radius of gyration: 16.72 Å; Cα contacts (8 Å, |Δi|>4): 155; chains: 1; bounding box: 39×39×42 Å

InterPro domains:
  IPR001394 Peptidase C19, ubiquitin carboxyl-terminal hydrolase [PF00443] (1-51)
  IPR028889 Ubiquitin specific protease UPS, catalytic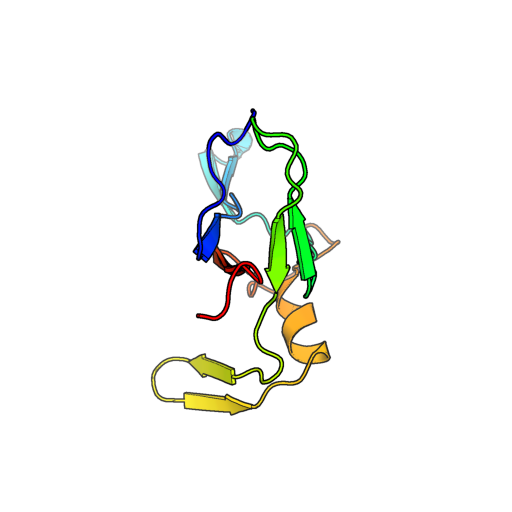 domain [PS50235] (1-103)
  IPR038765 Papain-like cysteine peptidase superfamily [SSF54001] (1-99)
  IPR050164 Ubiquitin carboxyl-terminal hydrolases [PTHR24006] (1-99)

Organism: Acorus calamus (NCBI:txid4465)

Secondary structure (DSSP, 8-state):
--BSS--SEEEEE---EEEEGGGTEEEE--B-----SEEEE--BTT---EEEE--SS-EEEETTEEEE--HHHHHHTT-BSSTT--------EEEEEE-S---

Solvent-accessible surface area (backbone atoms only — not comparable to full-atom values): 6561 Å² total; per-residue (Å²): 136,71,40,77,68,88,60,64,66,44,75,46,75,54,86,42,66,45,78,38,74,96,73,75,41,76,41,77,56,50,60,57,51,87,80,71,66,62,48,82,44,61,59,30,70,77,69,52,75,43,50,26,37,54,77,91,77,47,73,48,78,57,94,92,45,77,44,83,50,60,74,71,64,57,57,59,29,23,40,30,91,51,98,79,59,86,74,81,58,49,72,47,73,46,74,30,41,42,69,74,74,83,126

Foldseek 3Di:
DAAADDDQKDKDFDPQWDQDVVVRDIDGHQAFDDDDQKDWDQRHPVRDIWIWGDDPWDWDDDPVDIDTDDPVVVNLQRGDPDRDDPSPRHDGMDIIGTPPDPD

pLDDT: mean 86.73, std 10.56, range [41.09, 96.88]

Mean predicted aligned error: 6.12 Å